Protein AF-A0A848Y169-F1 (afdb_monomer_lite)

Sequence (57 aa):
IETLDGFKFRVKDGWLMFRPSGTEPVLRIYSEAPETWSHIEGMLFALYPDVAVWMGR

Radius of gyration: 12.64 Å; chains: 1; bounding box: 32×28×30 Å

pLDDT: mean 73.97, std 14.07, range [37.62, 88.75]

Structure (mmCIF, N/CA/C/O backbone):
data_AF-A0A848Y169-F1
#
_entry.id   AF-A0A848Y169-F1
#
loop_
_atom_site.group_PDB
_atom_site.id
_atom_site.type_symbol
_atom_site.label_atom_id
_atom_site.label_alt_id
_atom_site.label_comp_id
_atom_site.label_asym_id
_atom_site.label_entity_id
_atom_site.label_seq_id
_atom_site.pdbx_PDB_ins_code
_atom_site.Cartn_x
_atom_site.Cartn_y
_atom_site.Cartn_z
_atom_site.occupancy
_atom_site.B_iso_or_equiv
_atom_site.auth_seq_id
_atom_site.auth_comp_id
_atom_site.auth_asym_id
_atom_site.auth_atom_id
_atom_site.pdbx_PDB_model_num
ATOM 1 N N . ILE A 1 1 ? -15.971 -15.146 7.693 1.00 46.69 1 ILE A N 1
ATOM 2 C CA . ILE A 1 1 ? -15.235 -13.893 7.977 1.00 46.69 1 ILE A CA 1
ATOM 3 C C . ILE A 1 1 ? -14.090 -13.853 6.988 1.00 46.69 1 ILE A C 1
ATOM 5 O O . ILE A 1 1 ? -13.237 -14.728 7.049 1.00 46.69 1 ILE A O 1
ATOM 9 N N . GLU A 1 2 ? -14.139 -12.947 6.015 1.00 47.72 2 GLU A N 1
ATOM 10 C CA . GLU A 1 2 ? -13.026 -12.757 5.084 1.00 47.72 2 GLU A CA 1
ATOM 11 C C . GLU A 1 2 ? -11.896 -12.027 5.818 1.00 47.72 2 GLU A C 1
ATOM 13 O O . GLU A 1 2 ? -12.062 -10.905 6.285 1.00 47.72 2 GLU A O 1
ATOM 18 N N . THR A 1 3 ? -10.757 -12.701 5.970 1.00 62.09 3 THR A N 1
ATOM 19 C CA . THR A 1 3 ? -9.535 -12.215 6.628 1.00 62.09 3 THR A CA 1
ATOM 20 C C . THR A 1 3 ? -8.614 -11.524 5.620 1.00 62.09 3 THR A C 1
ATOM 22 O O . THR A 1 3 ? -7.427 -11.840 5.532 1.00 62.09 3 THR A O 1
ATOM 25 N N . LEU A 1 4 ? -9.158 -10.660 4.762 1.00 62.66 4 LEU A N 1
ATOM 26 C CA . LEU A 1 4 ? -8.343 -9.977 3.759 1.00 62.66 4 LEU A CA 1
ATOM 27 C C . LEU A 1 4 ? -7.590 -8.821 4.429 1.00 62.66 4 LEU A C 1
ATOM 29 O O . LEU A 1 4 ? -8.124 -7.731 4.619 1.00 62.66 4 LEU A O 1
ATOM 33 N N . ASP A 1 5 ? -6.329 -9.081 4.784 1.00 75.06 5 ASP A N 1
ATOM 34 C CA . ASP A 1 5 ? -5.335 -8.128 5.302 1.00 75.06 5 ASP A CA 1
ATOM 35 C C . ASP A 1 5 ? -4.864 -7.132 4.220 1.00 75.06 5 ASP A C 1
ATOM 37 O O . ASP A 1 5 ? -3.671 -6.927 3.993 1.00 75.06 5 ASP A O 1
ATOM 41 N N . GLY A 1 6 ? -5.812 -6.498 3.532 1.00 84.38 6 GLY A N 1
ATOM 42 C CA . GLY A 1 6 ? -5.543 -5.579 2.433 1.00 84.38 6 GLY A CA 1
ATOM 43 C C . GLY A 1 6 ? -5.465 -6.246 1.058 1.00 84.38 6 GLY A C 1
ATOM 44 O O . GLY A 1 6 ? -5.852 -7.399 0.867 1.00 84.38 6 GLY A O 1
ATOM 45 N N . PHE A 1 7 ? -4.976 -5.490 0.076 1.00 88.75 7 PHE A N 1
ATOM 46 C CA . PHE A 1 7 ? -4.924 -5.902 -1.327 1.00 88.75 7 PHE A CA 1
ATOM 47 C C . PHE A 1 7 ? -3.517 -5.731 -1.902 1.00 88.75 7 PHE A C 1
ATOM 49 O O . PHE A 1 7 ? -2.950 -4.639 -1.841 1.00 88.75 7 PHE A O 1
ATOM 56 N N . LYS A 1 8 ? -2.957 -6.811 -2.468 1.00 88.12 8 LYS A N 1
ATOM 57 C CA . LYS A 1 8 ? -1.628 -6.823 -3.099 1.00 88.12 8 LYS A CA 1
ATOM 58 C C . LYS A 1 8 ? -1.754 -6.782 -4.620 1.00 88.12 8 LYS A C 1
ATOM 60 O O . LYS A 1 8 ? -2.126 -7.776 -5.243 1.00 88.12 8 LYS A O 1
ATOM 65 N N . PHE A 1 9 ? -1.385 -5.652 -5.209 1.00 88.62 9 PHE A N 1
ATOM 66 C CA . PHE A 1 9 ? -1.331 -5.447 -6.649 1.00 88.62 9 PHE A CA 1
ATOM 67 C C . PHE A 1 9 ? 0.040 -5.867 -7.184 1.00 88.62 9 PHE A C 1
ATOM 69 O O . PHE A 1 9 ? 1.071 -5.402 -6.698 1.00 88.62 9 PHE A O 1
ATOM 76 N N . ARG A 1 10 ? 0.067 -6.773 -8.164 1.00 87.38 10 ARG A N 1
ATOM 77 C CA . ARG A 1 10 ? 1.301 -7.199 -8.838 1.00 87.38 10 ARG A CA 1
ATOM 78 C C . ARG A 1 10 ? 1.434 -6.433 -10.145 1.00 87.38 10 ARG A C 1
ATOM 80 O O . ARG A 1 10 ? 0.493 -6.408 -10.932 1.00 87.38 10 ARG A O 1
ATOM 87 N N . VAL A 1 11 ? 2.599 -5.844 -10.370 1.00 82.44 11 VAL A N 1
ATOM 88 C CA . VAL A 1 11 ? 2.977 -5.224 -11.643 1.00 82.44 11 VAL A CA 1
ATOM 89 C C . VAL A 1 11 ? 4.118 -6.022 -12.264 1.00 82.44 11 VAL A C 1
ATOM 91 O O . VAL A 1 11 ? 4.656 -6.930 -11.632 1.00 82.44 11 VAL A O 1
ATOM 94 N N . LYS A 1 12 ? 4.470 -5.700 -13.511 1.00 81.56 12 LYS A N 1
ATOM 95 C CA . LYS A 1 12 ? 5.466 -6.437 -14.301 1.00 81.56 12 LYS A CA 1
ATOM 96 C C . LYS A 1 12 ? 6.758 -6.733 -13.526 1.00 81.56 12 LYS A C 1
ATOM 98 O O . LYS A 1 12 ? 7.238 -7.858 -13.578 1.00 81.56 12 LYS A O 1
ATOM 103 N N . ASP A 1 13 ? 7.245 -5.750 -12.774 1.00 82.75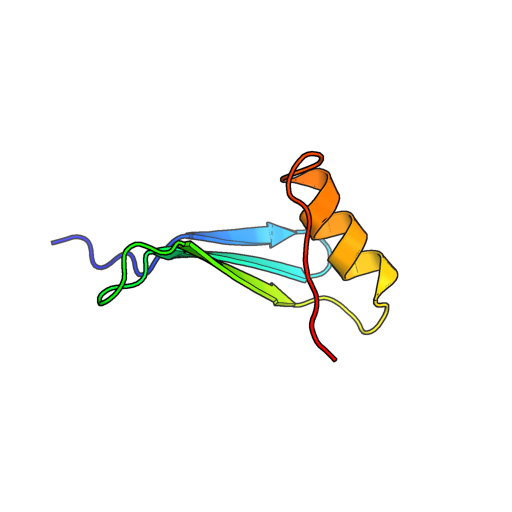 13 ASP A N 1
ATOM 104 C CA . ASP A 1 13 ? 8.548 -5.798 -12.113 1.00 82.75 13 ASP A CA 1
ATOM 105 C C . ASP A 1 13 ? 8.436 -5.537 -10.603 1.00 82.75 13 ASP A C 1
ATOM 107 O O . ASP A 1 13 ? 9.346 -4.997 -10.000 1.00 82.75 13 ASP A O 1
ATOM 111 N N . GLY A 1 14 ? 7.313 -5.856 -9.956 1.00 85.88 14 GLY A N 1
ATOM 112 C CA . GLY A 1 14 ? 7.176 -5.549 -8.533 1.00 85.88 14 GLY A CA 1
ATOM 113 C C . GLY A 1 14 ? 5.769 -5.681 -7.990 1.00 85.88 14 GLY A C 1
ATOM 114 O O . GLY A 1 14 ? 4.877 -6.282 -8.599 1.00 85.88 14 GLY A O 1
ATOM 115 N N . TRP A 1 15 ? 5.551 -5.108 -6.815 1.00 86.88 15 TRP A N 1
ATOM 116 C CA . TRP A 1 15 ? 4.240 -5.109 -6.188 1.00 86.88 15 TRP A CA 1
ATOM 117 C C . TRP A 1 15 ? 3.986 -3.866 -5.344 1.00 86.88 15 TRP A C 1
ATOM 119 O O . TRP A 1 15 ? 4.908 -3.211 -4.867 1.00 86.88 15 TRP A O 1
ATOM 129 N N . LEU A 1 16 ? 2.700 -3.590 -5.139 1.00 87.25 16 LEU A N 1
ATOM 130 C CA . LEU A 1 16 ? 2.167 -2.614 -4.195 1.00 87.25 16 LEU A CA 1
ATOM 131 C C . LEU A 1 16 ? 1.149 -3.302 -3.285 1.00 87.25 16 LEU A C 1
ATOM 133 O O . LEU A 1 16 ? 0.467 -4.236 -3.708 1.00 87.25 16 LEU A O 1
ATOM 137 N N . MET A 1 17 ? 1.030 -2.860 -2.040 1.00 86.31 17 MET A N 1
ATOM 138 C CA . MET A 1 17 ? 0.060 -3.394 -1.091 1.00 86.31 17 MET A CA 1
ATOM 139 C C . MET A 1 17 ? -0.633 -2.272 -0.336 1.00 86.31 17 MET A C 1
ATOM 141 O O . MET A 1 17 ? 0.023 -1.465 0.315 1.00 86.31 17 MET A O 1
ATOM 145 N N . PHE A 1 18 ? -1.961 -2.287 -0.380 1.00 88.19 18 PHE A N 1
ATOM 146 C CA . PHE A 1 18 ? -2.829 -1.381 0.362 1.00 88.19 18 PHE A CA 1
ATOM 147 C C . PHE A 1 18 ? -3.361 -2.099 1.582 1.00 88.19 18 PHE A C 1
ATOM 149 O O . PHE A 1 18 ? -4.037 -3.119 1.439 1.00 88.19 18 PHE A O 1
ATOM 156 N N . ARG A 1 19 ? -3.076 -1.578 2.774 1.00 88.50 19 ARG A N 1
ATOM 157 C CA . ARG A 1 19 ? -3.522 -2.192 4.021 1.00 88.50 19 ARG A CA 1
ATOM 158 C C . ARG A 1 19 ? -4.102 -1.151 4.975 1.00 88.50 19 ARG A C 1
ATOM 160 O O . ARG A 1 19 ? -3.360 -0.278 5.431 1.00 88.50 19 ARG A O 1
ATOM 167 N N . PRO A 1 20 ? -5.398 -1.239 5.321 1.00 87.25 20 PRO A N 1
ATOM 168 C CA . PRO A 1 20 ? -5.947 -0.464 6.424 1.00 87.25 20 PRO A CA 1
ATOM 169 C C . PRO A 1 20 ? -5.210 -0.810 7.720 1.00 87.25 20 PRO A C 1
ATOM 171 O O . PRO A 1 20 ? -4.929 -1.979 7.995 1.00 87.25 20 PRO A O 1
ATOM 174 N N . SER A 1 21 ? -4.876 0.194 8.522 1.00 81.62 21 SER A N 1
ATOM 175 C CA . SER A 1 21 ? -4.373 -0.047 9.870 1.00 81.62 21 SER A CA 1
ATOM 176 C C . SER A 1 21 ? -5.488 -0.585 10.768 1.00 81.62 21 SER A C 1
ATOM 178 O O . SER A 1 21 ? -6.602 -0.073 10.753 1.00 81.62 21 SER A O 1
ATOM 180 N N . GLY A 1 22 ? -5.182 -1.600 11.580 1.00 84.88 22 GLY A N 1
ATOM 181 C CA . GLY A 1 22 ? -6.133 -2.156 12.549 1.00 84.88 22 GLY A CA 1
ATOM 182 C C . GLY A 1 22 ? -6.274 -1.340 13.840 1.00 84.88 22 GLY A C 1
ATOM 183 O O . GLY A 1 22 ? -7.177 -1.608 14.623 1.00 84.88 22 GLY A O 1
ATOM 184 N N . THR A 1 23 ? -5.385 -0.370 14.084 1.00 88.44 23 THR A N 1
ATOM 185 C CA . THR A 1 23 ? -5.304 0.377 15.357 1.00 88.44 23 THR A CA 1
ATOM 186 C C . THR A 1 23 ? -5.351 1.894 15.196 1.00 88.44 23 THR A C 1
ATOM 188 O O . THR A 1 23 ? -5.480 2.608 16.183 1.00 88.44 23 THR A O 1
ATOM 191 N N . GLU A 1 24 ? -5.237 2.405 13.973 1.00 87.31 24 GLU A N 1
ATOM 192 C CA . GLU A 1 24 ? -5.158 3.840 13.682 1.00 87.31 24 GLU A CA 1
ATOM 193 C C . GLU A 1 24 ? -5.982 4.143 12.424 1.00 87.31 24 GLU A C 1
ATOM 195 O O . GLU A 1 24 ? -6.071 3.27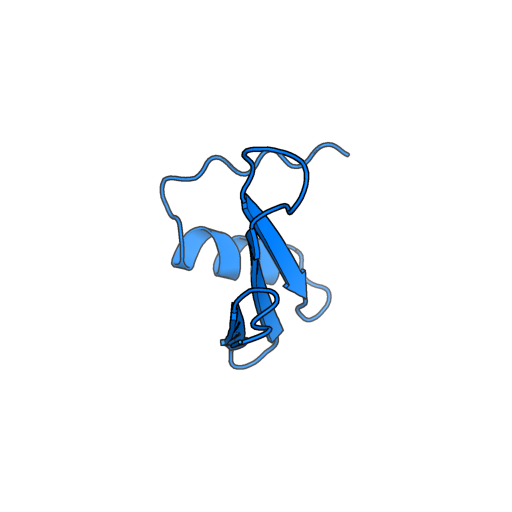8 11.553 1.00 87.31 24 GLU A O 1
ATOM 200 N N . PRO A 1 25 ? -6.559 5.345 12.263 1.00 86.81 25 PRO A N 1
ATOM 201 C CA . PRO A 1 25 ? -7.338 5.704 11.077 1.00 86.81 25 PRO A CA 1
ATOM 202 C C . PRO A 1 25 ? -6.426 6.068 9.888 1.00 86.81 25 PRO A C 1
ATOM 204 O O . PRO A 1 25 ? -6.519 7.155 9.326 1.00 86.81 25 PRO A O 1
ATOM 207 N N . VAL A 1 26 ? -5.509 5.166 9.522 1.00 84.56 26 VAL A N 1
ATOM 208 C CA . VAL A 1 26 ? -4.520 5.360 8.449 1.00 84.56 26 VAL A CA 1
ATOM 209 C C . VAL A 1 26 ? -4.524 4.191 7.462 1.00 84.56 26 VAL A C 1
ATOM 211 O O . VAL A 1 26 ? -4.701 3.031 7.846 1.00 84.56 26 VAL A O 1
ATOM 214 N N . LEU A 1 27 ? -4.282 4.493 6.184 1.00 85.88 27 LEU A N 1
ATOM 215 C CA . LEU A 1 27 ? -4.032 3.509 5.129 1.00 85.88 27 LEU A CA 1
ATOM 216 C C . LEU A 1 27 ? -2.521 3.380 4.915 1.00 85.88 27 LEU A C 1
ATOM 218 O O . LEU A 1 27 ? -1.847 4.373 4.653 1.00 85.88 27 LEU A O 1
ATOM 222 N N . ARG A 1 28 ? -1.985 2.162 5.015 1.00 86.19 28 ARG A N 1
ATOM 223 C CA . ARG A 1 28 ? -0.576 1.879 4.723 1.00 86.19 28 ARG A CA 1
ATOM 224 C C . ARG A 1 28 ? -0.420 1.417 3.285 1.00 86.19 28 ARG A C 1
ATOM 226 O O . ARG A 1 28 ? -1.208 0.600 2.804 1.00 86.19 28 ARG A O 1
ATOM 233 N N . ILE A 1 29 ? 0.621 1.926 2.639 1.00 86.12 29 ILE A N 1
ATOM 234 C CA . ILE A 1 29 ? 1.019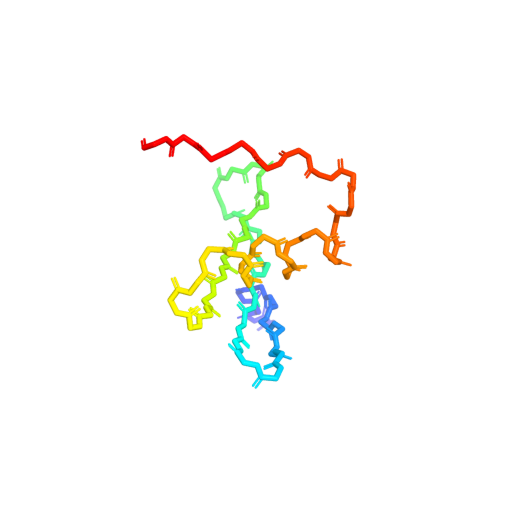 1.548 1.290 1.00 86.12 29 ILE A CA 1
ATOM 235 C C . ILE A 1 29 ? 2.441 1.003 1.38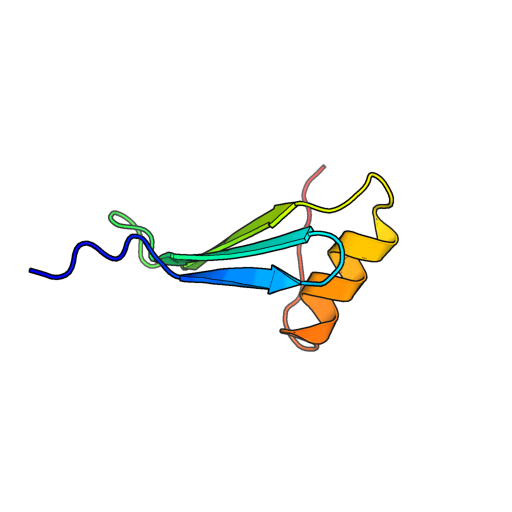0 1.00 86.12 29 ILE A C 1
ATOM 237 O O . ILE A 1 29 ? 3.337 1.686 1.869 1.00 86.12 29 ILE A O 1
ATOM 241 N N . TYR A 1 30 ? 2.633 -0.232 0.933 1.00 84.19 30 TYR A N 1
ATOM 242 C CA . TYR A 1 30 ? 3.948 -0.854 0.796 1.00 84.19 30 TYR A CA 1
ATOM 243 C C . TYR A 1 30 ? 4.234 -1.096 -0.677 1.00 84.19 30 TYR A C 1
ATOM 245 O O . TYR A 1 30 ? 3.311 -1.383 -1.438 1.00 84.19 30 TYR A O 1
ATOM 253 N N . SER A 1 31 ? 5.498 -1.039 -1.071 1.00 84.81 31 SER A N 1
ATOM 254 C CA . SER A 1 31 ? 5.923 -1.370 -2.426 1.00 84.81 31 SER A CA 1
ATOM 255 C C . SER A 1 31 ? 7.277 -2.053 -2.424 1.00 84.81 31 SER A C 1
ATOM 257 O O . SER A 1 31 ? 8.121 -1.753 -1.583 1.00 84.81 31 SER A O 1
ATOM 259 N N . GLU A 1 32 ? 7.505 -2.903 -3.414 1.00 83.00 32 GLU A N 1
ATOM 260 C CA . GLU A 1 32 ? 8.807 -3.502 -3.693 1.00 83.00 32 GLU A CA 1
ATOM 261 C C . GLU A 1 32 ? 8.990 -3.577 -5.207 1.00 83.00 32 GLU A C 1
ATOM 263 O O . GLU A 1 32 ? 8.082 -4.000 -5.930 1.00 83.00 32 GLU A O 1
ATOM 268 N N . ALA A 1 33 ? 10.159 -3.148 -5.670 1.00 84.06 33 ALA A N 1
ATOM 269 C CA . ALA A 1 33 ? 10.580 -3.182 -7.062 1.00 84.06 33 ALA A CA 1
ATOM 270 C C . ALA A 1 33 ? 12.120 -3.301 -7.122 1.00 84.06 33 ALA A C 1
ATOM 272 O O . ALA A 1 33 ? 12.785 -2.978 -6.132 1.00 84.06 33 ALA A O 1
ATOM 273 N N . PRO A 1 34 ? 12.701 -3.748 -8.251 1.00 76.44 34 PRO A N 1
ATOM 274 C CA . PRO A 1 34 ? 14.137 -3.736 -8.500 1.00 76.44 34 PRO A CA 1
ATOM 275 C C . PRO A 1 34 ? 14.757 -2.359 -8.237 1.00 76.44 34 PRO A C 1
ATOM 277 O O . PRO A 1 34 ? 14.132 -1.337 -8.507 1.00 76.44 34 PRO A O 1
ATOM 280 N N . GLU A 1 35 ? 16.003 -2.366 -7.753 1.00 67.75 35 GLU A N 1
ATOM 281 C CA . GLU A 1 35 ? 16.718 -1.345 -6.955 1.00 67.75 35 GLU A CA 1
ATOM 282 C C . GLU A 1 35 ? 16.669 0.138 -7.384 1.00 67.75 35 GLU A C 1
ATOM 284 O O . GLU A 1 35 ? 17.128 0.999 -6.635 1.00 67.75 35 GLU A O 1
ATOM 289 N N . THR A 1 36 ? 16.131 0.501 -8.549 1.00 69.12 36 THR A N 1
ATOM 290 C CA . THR A 1 36 ? 16.083 1.912 -8.952 1.00 69.12 36 THR A CA 1
ATOM 291 C C . THR A 1 36 ? 14.903 2.639 -8.314 1.00 69.12 36 THR A C 1
ATOM 293 O O . THR A 1 36 ? 13.747 2.388 -8.635 1.00 69.12 36 THR A O 1
ATOM 296 N N . TRP A 1 37 ? 15.212 3.625 -7.474 1.00 67.81 37 TRP A N 1
ATOM 297 C CA . TRP A 1 37 ? 14.276 4.594 -6.889 1.00 67.81 37 TRP A CA 1
ATOM 298 C C . TRP A 1 37 ? 13.216 5.117 -7.876 1.00 67.81 37 TRP A C 1
ATOM 300 O O . TRP A 1 37 ? 12.026 5.156 -7.565 1.00 67.81 37 TRP A O 1
ATOM 310 N N . SER A 1 38 ? 13.638 5.414 -9.108 1.00 69.69 38 SER A N 1
ATOM 311 C CA . SER A 1 38 ? 12.780 5.889 -10.198 1.00 69.69 38 SER A CA 1
ATOM 312 C C . SER A 1 38 ? 11.634 4.928 -10.548 1.00 69.69 38 SER A C 1
ATOM 314 O O . SER A 1 38 ? 10.573 5.377 -10.974 1.00 69.69 38 SER A O 1
ATOM 316 N N . HIS A 1 39 ? 11.811 3.61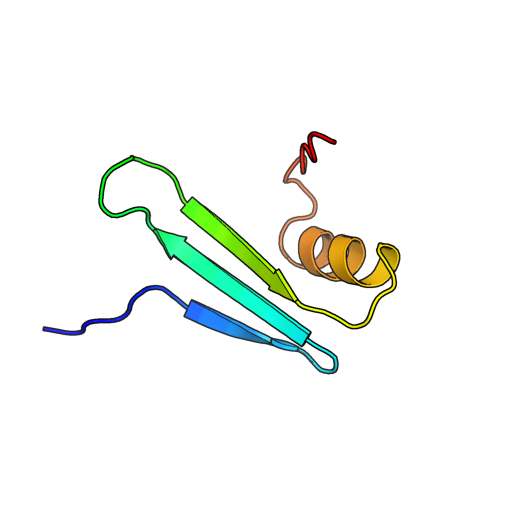4 -10.358 1.00 70.56 39 HIS A N 1
ATOM 317 C CA . HIS A 1 39 ? 10.744 2.632 -10.570 1.00 70.56 39 HIS A CA 1
ATOM 318 C C . HIS A 1 39 ? 9.678 2.696 -9.474 1.00 70.56 39 HIS A C 1
ATOM 320 O O . HIS A 1 39 ? 8.490 2.626 -9.782 1.00 70.56 39 HIS A O 1
ATOM 326 N N . ILE A 1 40 ? 10.081 2.857 -8.210 1.00 70.06 40 ILE A N 1
ATOM 327 C CA . ILE A 1 40 ? 9.149 2.916 -7.076 1.00 70.06 40 ILE A CA 1
ATOM 328 C C . ILE A 1 40 ? 8.330 4.208 -7.127 1.00 70.06 40 ILE A C 1
ATOM 330 O O . ILE A 1 40 ? 7.106 4.160 -7.002 1.00 70.06 40 ILE A O 1
ATOM 334 N N . GLU A 1 41 ? 8.978 5.348 -7.380 1.00 72.06 41 GLU A N 1
ATOM 335 C CA . GLU A 1 41 ? 8.274 6.617 -7.590 1.00 72.06 41 GLU A CA 1
ATOM 336 C C . GLU A 1 41 ? 7.309 6.533 -8.773 1.00 72.06 41 GLU A C 1
ATOM 338 O O . GLU A 1 41 ? 6.151 6.917 -8.638 1.00 72.06 41 GLU A O 1
ATOM 343 N N . GLY A 1 42 ? 7.744 5.968 -9.907 1.00 72.75 42 GLY A N 1
ATOM 344 C CA . GLY A 1 42 ? 6.882 5.772 -11.073 1.00 72.75 42 GLY A CA 1
ATOM 345 C C . GLY A 1 42 ? 5.651 4.914 -10.766 1.00 72.75 42 GLY A C 1
ATOM 346 O O . GLY A 1 42 ? 4.550 5.236 -11.206 1.00 72.75 42 GLY A O 1
ATOM 347 N N . MET A 1 43 ? 5.808 3.858 -9.965 1.00 72.19 43 MET A N 1
ATOM 348 C CA . MET A 1 43 ? 4.703 2.997 -9.532 1.00 72.19 43 MET A CA 1
ATOM 349 C C . MET A 1 43 ? 3.719 3.714 -8.599 1.00 72.19 43 MET A C 1
ATOM 351 O O . MET A 1 43 ? 2.508 3.545 -8.745 1.00 72.19 43 MET A O 1
ATOM 355 N N . LEU A 1 44 ? 4.219 4.514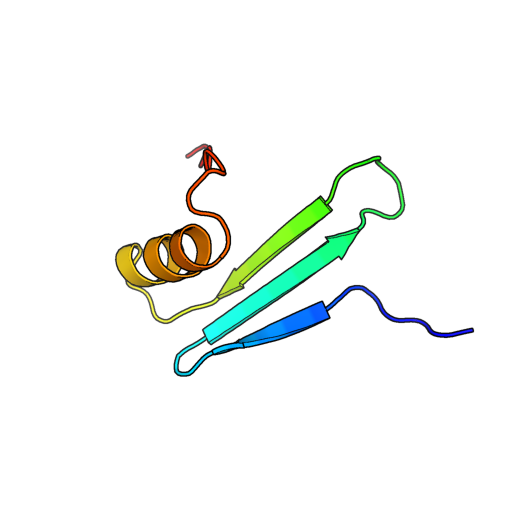 -7.654 1.00 72.88 44 LEU A N 1
ATOM 356 C CA . LEU A 1 44 ? 3.382 5.282 -6.729 1.00 72.88 44 LEU A CA 1
ATOM 357 C C . LEU A 1 44 ? 2.654 6.425 -7.448 1.00 72.88 44 LEU A C 1
ATOM 359 O O . LEU A 1 44 ? 1.442 6.570 -7.288 1.00 72.88 44 LEU A O 1
ATOM 363 N N . PHE A 1 45 ? 3.363 7.179 -8.290 1.00 71.81 45 PHE A N 1
ATOM 364 C CA . PHE A 1 45 ? 2.812 8.301 -9.051 1.00 71.81 45 PHE A CA 1
ATOM 365 C C . PHE A 1 45 ? 1.774 7.844 -10.083 1.00 71.81 45 PHE A C 1
ATOM 367 O O . PHE A 1 45 ? 0.753 8.501 -10.260 1.00 71.81 45 PHE A O 1
ATOM 374 N N . ALA A 1 46 ? 1.983 6.690 -10.731 1.00 69.31 46 ALA A N 1
ATOM 375 C CA . ALA A 1 46 ? 1.010 6.130 -11.671 1.00 69.31 46 ALA A CA 1
ATOM 376 C C . ALA A 1 46 ? -0.333 5.774 -11.011 1.00 69.31 46 ALA A C 1
ATOM 378 O O . ALA A 1 46 ? -1.366 5.817 -11.677 1.00 69.31 46 ALA A O 1
ATOM 379 N N . LEU A 1 47 ? -0.332 5.416 -9.724 1.00 68.88 47 LEU A N 1
ATOM 380 C CA . LEU A 1 47 ? -1.558 5.103 -8.988 1.00 68.88 47 LEU A CA 1
ATOM 381 C C . LEU A 1 47 ? -2.162 6.317 -8.283 1.00 68.88 47 LEU A C 1
ATOM 383 O O . LEU A 1 47 ? -3.379 6.366 -8.114 1.00 68.88 47 LEU A O 1
ATOM 387 N N . TYR A 1 48 ? -1.335 7.284 -7.889 1.00 68.75 48 TYR A N 1
ATOM 388 C CA . TYR A 1 48 ? -1.770 8.471 -7.164 1.00 68.75 48 TYR A CA 1
ATOM 389 C C . TYR A 1 48 ? -0.973 9.708 -7.592 1.00 68.75 48 TYR A C 1
ATOM 391 O O . TYR A 1 48 ? -0.089 10.152 -6.857 1.00 68.75 48 TYR A O 1
ATOM 399 N N . PRO A 1 49 ? -1.293 10.302 -8.752 1.00 61.22 49 PRO A N 1
ATOM 400 C CA . PRO A 1 49 ? -0.577 11.479 -9.247 1.00 61.22 49 PRO A CA 1
ATOM 401 C C . PRO A 1 49 ? -0.702 12.691 -8.307 1.00 61.22 49 PRO A C 1
ATOM 403 O O . PRO A 1 49 ? 0.163 13.562 -8.305 1.00 61.22 49 PRO A O 1
ATOM 406 N N . ASP A 1 50 ? -1.747 12.715 -7.473 1.00 58.62 50 ASP A N 1
ATOM 407 C CA . ASP A 1 50 ? -2.051 13.814 -6.550 1.00 58.62 50 ASP A CA 1
ATOM 408 C C . ASP A 1 50 ? -1.602 13.551 -5.100 1.00 58.62 50 ASP A C 1
ATOM 410 O O . ASP A 1 50 ? -1.798 14.396 -4.223 1.00 58.62 50 ASP A O 1
ATOM 414 N N . VAL A 1 51 ? -1.016 12.384 -4.802 1.00 58.19 51 VAL A N 1
ATOM 415 C CA . VAL A 1 51 ? -0.529 12.081 -3.449 1.00 58.19 51 VAL A CA 1
ATOM 416 C C . VAL A 1 51 ? 0.903 12.582 -3.310 1.00 58.19 51 VAL A C 1
ATOM 418 O O . VAL A 1 51 ? 1.837 12.036 -3.892 1.00 58.19 51 VAL A O 1
ATOM 421 N N . ALA A 1 52 ? 1.084 13.615 -2.486 1.00 49.50 52 ALA A N 1
ATOM 422 C CA . ALA A 1 52 ? 2.401 14.054 -2.051 1.00 49.50 52 ALA A CA 1
ATOM 423 C C . ALA A 1 52 ? 3.047 12.951 -1.197 1.00 49.50 52 ALA A C 1
ATOM 425 O O . ALA A 1 52 ? 2.684 12.742 -0.038 1.00 49.50 52 ALA A O 1
ATOM 426 N N . VAL A 1 53 ? 4.001 12.225 -1.776 1.00 55.50 53 VAL A N 1
ATOM 427 C CA . VAL A 1 53 ? 4.750 11.194 -1.061 1.00 55.50 53 VAL A CA 1
ATOM 428 C C . VAL A 1 53 ? 5.877 11.869 -0.276 1.00 55.50 53 VAL A C 1
ATOM 430 O O . VAL A 1 53 ? 6.917 12.224 -0.825 1.00 55.50 53 VAL A O 1
ATOM 433 N N . TRP A 1 54 ? 5.664 12.090 1.024 1.00 47.91 54 TRP A N 1
ATOM 434 C CA . TRP A 1 54 ? 6.720 12.557 1.925 1.00 47.91 54 TRP A CA 1
ATOM 435 C C . TRP A 1 54 ? 7.583 11.366 2.347 1.00 47.91 54 TRP A C 1
ATOM 437 O O . TRP A 1 54 ? 7.160 10.543 3.158 1.00 47.91 54 TRP A O 1
ATOM 447 N N . MET A 1 55 ? 8.786 11.257 1.781 1.00 53.59 55 MET A N 1
ATOM 448 C CA . MET A 1 55 ? 9.765 10.243 2.177 1.00 53.59 55 MET A CA 1
ATOM 449 C C . MET A 1 55 ? 10.787 10.893 3.113 1.00 53.59 55 MET A C 1
ATOM 451 O O . MET A 1 55 ? 11.715 11.575 2.676 1.00 53.59 55 MET A O 1
ATOM 455 N N . GLY A 1 56 ? 10.565 10.742 4.420 1.00 37.97 56 GLY A N 1
ATOM 456 C CA . GLY A 1 56 ? 11.570 11.060 5.431 1.00 37.97 56 GLY A CA 1
ATOM 457 C C . GLY A 1 56 ? 12.790 10.161 5.233 1.00 37.97 56 GLY A C 1
ATOM 458 O O . GLY A 1 56 ? 12.630 8.958 5.038 1.00 37.97 56 GLY A O 1
ATOM 459 N N . ARG A 1 57 ? 13.980 10.767 5.222 1.00 37.62 57 ARG A N 1
ATOM 460 C CA . ARG A 1 57 ? 15.263 10.049 5.200 1.00 37.62 57 ARG A CA 1
ATOM 461 C C . ARG A 1 57 ? 15.386 9.044 6.337 1.00 37.62 57 ARG A C 1
ATOM 463 O O . ARG A 1 57 ? 14.926 9.379 7.451 1.00 37.62 57 ARG A O 1
#

Foldseek 3Di:
DDPPQFDWADDPFWIKTWGQDPPDRDIDIDIDGPDDPVVVCVVVCVVPVPDDDDDDD

Secondary structure (DSSP, 8-state):
------EEEEETTEEEEEEE-SSSS-EEEEEE-SS-HHHHHHHHHHH-TT-------